Protein AF-A0A3M1D2X0-F1 (afdb_monomer_lite)

Sequence (77 aa):
MAELEPGSVSHTVLLYCVSEPGEWTAEDIVDDLPDLELREVRRAIDELAAAGLLHVNSTDSHLWPTRAGKDLFRKAV

Structure (mmCIF, N/CA/C/O backbone):
data_AF-A0A3M1D2X0-F1
#
_entry.id   AF-A0A3M1D2X0-F1
#
loop_
_atom_site.group_PDB
_atom_site.id
_atom_site.type_symbol
_atom_site.label_atom_id
_atom_site.label_alt_id
_atom_site.label_comp_id
_atom_site.label_asym_id
_atom_site.label_entity_id
_atom_site.label_seq_id
_atom_site.pdbx_PDB_ins_code
_atom_site.Cartn_x
_atom_site.Cartn_y
_atom_site.Cartn_z
_atom_site.occupancy
_atom_site.B_iso_or_equiv
_atom_site.auth_seq_id
_atom_site.auth_comp_id
_atom_site.auth_asym_id
_atom_site.auth_atom_id
_atom_site.pdbx_PDB_model_num
ATOM 1 N N . MET A 1 1 ? 6.624 -16.031 -8.359 1.00 50.59 1 MET A N 1
ATOM 2 C CA . MET A 1 1 ? 5.813 -14.800 -8.255 1.00 50.59 1 MET A CA 1
ATOM 3 C C . MET A 1 1 ? 5.372 -14.713 -6.811 1.00 50.59 1 MET A C 1
ATOM 5 O O . MET A 1 1 ? 4.913 -15.732 -6.318 1.00 50.59 1 MET A O 1
ATOM 9 N N . ALA A 1 2 ? 5.604 -13.593 -6.125 1.00 56.03 2 ALA A N 1
ATOM 10 C CA . ALA A 1 2 ? 5.099 -13.427 -4.766 1.00 56.03 2 ALA A CA 1
ATOM 11 C C . ALA A 1 2 ? 3.567 -13.374 -4.839 1.00 56.03 2 ALA A C 1
ATOM 13 O O . ALA A 1 2 ? 3.018 -12.544 -5.563 1.00 56.03 2 ALA A O 1
ATOM 14 N N . GLU A 1 3 ? 2.903 -14.319 -4.189 1.00 70.00 3 GLU A N 1
ATOM 15 C CA . GLU A 1 3 ? 1.451 -14.343 -4.066 1.00 70.00 3 GLU A CA 1
ATOM 16 C C . GLU A 1 3 ? 1.100 -13.456 -2.868 1.00 70.00 3 GLU A C 1
ATOM 18 O O . GLU A 1 3 ? 1.622 -13.659 -1.774 1.00 70.00 3 GLU A O 1
ATOM 23 N N . LEU A 1 4 ? 0.321 -12.399 -3.100 1.00 82.50 4 LEU A N 1
ATOM 24 C CA . LEU A 1 4 ? -0.119 -11.492 -2.042 1.00 82.50 4 LEU A CA 1
ATOM 25 C C . LEU A 1 4 ? -1.364 -12.084 -1.397 1.00 82.50 4 LEU A C 1
ATOM 27 O O . LEU A 1 4 ? -2.393 -12.220 -2.054 1.00 82.50 4 LEU A O 1
ATOM 31 N N . GLU A 1 5 ? -1.250 -12.445 -0.123 1.00 87.12 5 GLU A N 1
ATOM 32 C CA . GLU A 1 5 ? -2.345 -13.044 0.631 1.00 87.12 5 GLU A CA 1
ATOM 33 C C . GLU A 1 5 ? -3.482 -12.023 0.822 1.00 87.12 5 GLU A C 1
ATOM 35 O O . GLU A 1 5 ? -3.242 -10.951 1.396 1.00 87.12 5 GLU A O 1
ATOM 40 N N . PRO A 1 6 ? -4.714 -12.315 0.363 1.00 87.62 6 PRO A N 1
ATOM 41 C CA . PRO A 1 6 ? -5.861 -11.443 0.588 1.00 87.62 6 PRO A CA 1
ATOM 42 C C . PRO A 1 6 ? -6.086 -11.172 2.078 1.00 87.62 6 PRO A C 1
ATOM 44 O O . PRO A 1 6 ? -6.058 -12.082 2.899 1.00 87.62 6 PRO A O 1
ATOM 47 N N . GLY A 1 7 ? -6.316 -9.906 2.426 1.00 85.88 7 GLY A N 1
ATOM 48 C CA . GLY A 1 7 ? -6.507 -9.474 3.817 1.00 85.88 7 GLY A CA 1
ATOM 49 C C . GLY A 1 7 ? -5.215 -9.254 4.613 1.00 85.88 7 GLY A C 1
ATOM 50 O O . GLY A 1 7 ? -5.280 -8.744 5.727 1.00 85.88 7 GLY A O 1
ATOM 51 N N . SER A 1 8 ? -4.041 -9.568 4.053 1.00 93.06 8 SER A N 1
ATOM 52 C CA . SER A 1 8 ? -2.762 -9.138 4.633 1.00 93.06 8 SER A CA 1
ATOM 53 C C . SER A 1 8 ? -2.583 -7.616 4.550 1.00 93.06 8 SER A C 1
ATOM 55 O O . SER A 1 8 ? -3.166 -6.954 3.689 1.00 93.06 8 SER A O 1
ATOM 57 N N . VAL A 1 9 ? -1.708 -7.053 5.391 1.00 95.44 9 VAL A N 1
ATOM 58 C CA . VAL A 1 9 ? -1.383 -5.613 5.370 1.00 95.44 9 VAL A CA 1
ATOM 59 C C . VAL A 1 9 ? -0.877 -5.183 3.992 1.00 95.44 9 VAL A C 1
ATOM 61 O O . VAL A 1 9 ? -1.334 -4.182 3.451 1.00 95.44 9 VAL A O 1
ATOM 64 N N . SER A 1 10 ? 0.004 -5.971 3.373 1.00 94.94 10 SER A N 1
ATOM 65 C CA . SER A 1 10 ? 0.539 -5.681 2.039 1.00 94.94 10 SER A CA 1
ATOM 66 C C . SER A 1 10 ? -0.534 -5.733 0.950 1.00 94.94 10 SER A C 1
ATOM 68 O O . SER A 1 10 ? -0.509 -4.923 0.024 1.00 94.94 10 SER A O 1
ATOM 70 N N . HIS A 1 11 ? -1.515 -6.633 1.066 1.00 93.25 11 HIS A N 1
ATOM 71 C CA . HIS A 1 11 ? -2.669 -6.635 0.168 1.00 93.25 11 HIS A CA 1
ATOM 72 C C . HIS A 1 11 ? -3.511 -5.364 0.341 1.00 93.25 11 HIS A C 1
ATOM 74 O O . HIS A 1 11 ? -3.865 -4.723 -0.648 1.00 93.25 11 HIS A O 1
ATOM 80 N N . THR A 1 12 ? -3.777 -4.961 1.584 1.00 94.44 12 THR A N 1
ATOM 81 C CA . THR A 1 12 ? -4.532 -3.742 1.903 1.00 94.44 12 THR A CA 1
ATOM 82 C C . THR A 1 12 ? -3.830 -2.481 1.399 1.00 94.44 12 THR A C 1
ATOM 84 O O . THR A 1 12 ? -4.442 -1.690 0.688 1.00 94.44 12 THR A O 1
ATOM 87 N N . VAL A 1 13 ? -2.531 -2.318 1.666 1.00 95.62 13 VAL A N 1
ATOM 88 C CA . VAL A 1 13 ? -1.737 -1.179 1.170 1.00 95.62 13 VAL A CA 1
ATOM 89 C C . VAL A 1 13 ? -1.773 -1.100 -0.356 1.00 95.62 13 VAL A C 1
ATOM 91 O O . VAL A 1 13 ? -1.963 -0.022 -0.924 1.00 95.62 13 VAL A O 1
ATOM 94 N N . LEU A 1 14 ? -1.617 -2.238 -1.043 1.00 94.50 14 LEU A N 1
ATOM 95 C CA . LEU A 1 14 ? -1.672 -2.262 -2.501 1.00 94.50 14 LEU A CA 1
ATOM 96 C C . LEU A 1 14 ? -3.066 -1.881 -3.027 1.00 94.50 14 LEU A C 1
ATOM 98 O O . LEU A 1 14 ? -3.153 -1.207 -4.052 1.00 94.50 14 LEU A O 1
ATOM 102 N N . LEU A 1 15 ? -4.138 -2.264 -2.326 1.00 94.19 15 LEU A N 1
ATOM 103 C CA . LEU A 1 15 ? -5.512 -1.889 -2.666 1.00 94.19 15 LEU A CA 1
ATOM 104 C C . LEU A 1 15 ? -5.729 -0.371 -2.578 1.00 94.19 15 LEU A C 1
ATOM 106 O O . LEU A 1 15 ? -6.226 0.204 -3.546 1.00 94.19 15 LEU A O 1
ATOM 110 N N . TYR A 1 16 ? -5.301 0.286 -1.495 1.00 95.06 16 TYR A N 1
ATOM 111 C CA . TYR A 1 16 ? -5.352 1.754 -1.373 1.00 95.06 16 TYR A CA 1
ATOM 112 C C . TYR A 1 16 ? -4.585 2.427 -2.516 1.00 95.06 16 TYR A C 1
ATOM 114 O O . TYR A 1 16 ? -5.135 3.218 -3.283 1.00 95.06 16 TYR A O 1
ATOM 122 N N . CYS A 1 17 ? -3.330 2.013 -2.708 1.00 95.12 17 CYS A N 1
ATOM 123 C CA . CYS A 1 17 ? -2.441 2.566 -3.725 1.00 95.12 17 CYS A CA 1
ATOM 124 C C . CYS A 1 17 ? -2.998 2.430 -5.157 1.00 95.12 17 CYS A C 1
ATOM 126 O O . CYS A 1 17 ? -2.824 3.325 -5.984 1.00 95.12 17 CYS A O 1
ATOM 128 N N . VAL A 1 18 ? -3.663 1.314 -5.480 1.00 94.31 18 VAL A N 1
ATOM 129 C CA . VAL A 1 18 ? -4.260 1.088 -6.808 1.00 94.31 18 VAL A CA 1
ATOM 130 C C . VAL A 1 18 ? -5.586 1.826 -6.989 1.00 94.31 18 VAL A C 1
ATOM 132 O O . VAL A 1 18 ? -5.865 2.248 -8.115 1.00 94.31 18 VAL A O 1
ATOM 135 N N . SER A 1 19 ? -6.379 1.972 -5.925 1.00 92.88 19 SER A N 1
ATOM 136 C CA . SER A 1 19 ? -7.713 2.581 -5.986 1.00 92.88 19 SER A CA 1
ATOM 137 C C . SER A 1 19 ? -7.628 4.081 -6.251 1.00 92.88 19 SER A C 1
ATOM 139 O O . SER A 1 19 ? -8.241 4.552 -7.209 1.00 92.88 19 SER A O 1
ATOM 141 N N . GLU A 1 20 ? -6.793 4.800 -5.493 1.00 93.88 20 GLU A N 1
ATOM 142 C CA . GLU A 1 20 ? -6.567 6.240 -5.680 1.00 93.88 20 GLU A CA 1
ATOM 143 C C . GLU A 1 20 ? -5.053 6.549 -5.703 1.00 93.88 20 GLU A C 1
ATOM 145 O O . GLU A 1 20 ? -4.419 6.828 -4.683 1.00 93.88 20 GLU A O 1
ATOM 150 N N . PRO A 1 21 ? -4.417 6.426 -6.886 1.00 94.25 21 PRO A N 1
ATOM 151 C CA . PRO A 1 21 ? -2.983 6.642 -7.054 1.00 94.25 21 PRO A CA 1
ATOM 152 C C . PRO A 1 21 ? -2.531 8.046 -6.649 1.00 94.25 21 PRO A C 1
ATOM 154 O O . PRO A 1 21 ? -3.003 9.034 -7.209 1.00 94.25 21 PRO A O 1
ATOM 157 N N . GLY A 1 22 ? -1.533 8.123 -5.769 1.00 94.69 22 GLY A N 1
ATOM 158 C CA . GLY A 1 22 ? -0.948 9.386 -5.331 1.00 94.69 22 GLY A CA 1
ATOM 159 C C . GLY A 1 22 ? -1.772 10.148 -4.297 1.00 94.69 22 GLY A C 1
ATOM 160 O O . GLY A 1 22 ? -1.416 11.285 -4.019 1.00 94.69 22 GLY A O 1
ATOM 161 N N . GLU A 1 23 ? -2.832 9.549 -3.750 1.00 96.50 23 GLU A N 1
ATOM 162 C CA . GLU A 1 23 ? -3.653 10.136 -2.682 1.00 96.50 23 GLU A CA 1
ATOM 163 C C . GLU A 1 23 ? -3.172 9.733 -1.288 1.00 96.50 23 GLU A C 1
ATOM 165 O O . GLU A 1 23 ? -3.171 10.547 -0.376 1.00 96.50 23 GLU A O 1
ATOM 170 N N . TRP A 1 24 ? -2.693 8.500 -1.142 1.00 97.06 24 TRP A N 1
ATOM 171 C CA . TRP A 1 24 ? -2.434 7.911 0.168 1.00 97.06 24 TRP A CA 1
ATOM 172 C C . TRP A 1 24 ? -0.970 7.990 0.584 1.00 97.06 24 TRP A C 1
ATOM 174 O O . TRP A 1 24 ? -0.077 7.670 -0.209 1.00 97.06 24 TRP A O 1
ATOM 184 N N . THR A 1 25 ? -0.734 8.305 1.855 1.00 97.31 25 THR A N 1
ATOM 185 C CA . THR A 1 25 ? 0.515 8.060 2.590 1.00 97.31 25 THR A CA 1
ATOM 186 C C . THR A 1 25 ? 0.354 6.889 3.570 1.00 97.31 25 THR A C 1
ATOM 188 O O . THR A 1 25 ? -0.711 6.280 3.678 1.00 97.31 25 THR A O 1
ATOM 191 N N . ALA A 1 26 ? 1.425 6.523 4.284 1.00 96.88 26 ALA A N 1
ATOM 192 C CA . ALA A 1 26 ? 1.337 5.491 5.319 1.00 96.88 26 ALA A CA 1
ATOM 193 C C . ALA A 1 26 ? 0.465 5.947 6.501 1.00 96.88 26 ALA A C 1
ATOM 195 O O . ALA A 1 26 ? -0.234 5.134 7.098 1.00 96.88 26 ALA A O 1
ATOM 196 N N . GLU A 1 27 ? 0.536 7.234 6.833 1.00 96.62 27 GLU A N 1
ATOM 197 C CA . GLU A 1 27 ? -0.224 7.879 7.895 1.00 96.62 27 GLU A CA 1
ATOM 198 C C . GLU A 1 27 ? -1.722 7.887 7.574 1.00 96.62 27 GLU A C 1
ATOM 200 O O . GLU A 1 27 ? -2.502 7.435 8.406 1.00 96.62 27 GLU A O 1
ATOM 205 N N . ASP A 1 28 ? -2.104 8.262 6.349 1.00 96.69 28 ASP A N 1
ATOM 206 C CA . ASP A 1 28 ? -3.517 8.275 5.935 1.00 96.69 28 ASP A CA 1
ATOM 207 C C . ASP A 1 28 ? -4.151 6.876 6.026 1.00 96.69 28 ASP A C 1
ATOM 209 O O . ASP A 1 28 ? -5.264 6.716 6.517 1.00 96.69 28 ASP A O 1
ATOM 213 N N . ILE A 1 29 ? -3.415 5.832 5.615 1.00 95.75 29 ILE A N 1
ATOM 214 C CA . ILE A 1 29 ? -3.904 4.443 5.675 1.00 95.75 29 ILE A CA 1
ATOM 215 C C . ILE A 1 29 ? -4.154 3.998 7.123 1.00 95.75 29 ILE A C 1
ATOM 217 O O . ILE A 1 29 ? -5.088 3.241 7.377 1.00 95.75 29 ILE A O 1
ATOM 221 N N . VAL A 1 30 ? -3.316 4.424 8.072 1.00 96.31 30 VAL A N 1
ATOM 222 C CA . VAL A 1 30 ? -3.493 4.099 9.499 1.00 96.31 30 VAL A CA 1
ATOM 223 C C . VAL A 1 30 ? -4.652 4.885 10.100 1.00 96.31 30 VAL A C 1
ATOM 225 O O . VAL A 1 30 ? -5.395 4.332 10.910 1.00 96.31 30 VAL A O 1
ATOM 228 N N . ASP A 1 31 ? -4.827 6.143 9.697 1.00 96.25 31 ASP A N 1
ATOM 229 C CA . ASP A 1 31 ? -5.957 6.965 10.132 1.00 96.25 31 ASP A CA 1
ATOM 230 C C . ASP A 1 31 ? -7.299 6.351 9.680 1.00 96.25 31 ASP A C 1
ATOM 232 O O . ASP A 1 31 ? -8.256 6.331 10.460 1.00 96.25 31 ASP A O 1
ATOM 236 N N . ASP A 1 32 ? -7.348 5.760 8.480 1.00 95.62 32 ASP A N 1
ATOM 237 C CA . ASP A 1 32 ? -8.517 5.022 7.976 1.00 95.62 32 ASP A CA 1
ATOM 238 C C . ASP A 1 32 ? -8.670 3.614 8.585 1.00 95.62 32 ASP A C 1
ATOM 240 O O . ASP A 1 32 ? -9.785 3.091 8.692 1.00 95.62 32 ASP A O 1
ATOM 244 N N . LEU A 1 33 ? -7.565 2.979 8.992 1.00 93.56 33 LEU A N 1
ATOM 245 C CA . LEU A 1 33 ? -7.523 1.616 9.531 1.00 93.56 33 LEU A CA 1
ATOM 246 C C . LEU A 1 33 ? -6.874 1.596 10.925 1.00 93.56 33 LEU A C 1
ATOM 248 O O . LEU A 1 33 ? -5.742 1.126 11.070 1.00 93.56 33 LEU A O 1
ATOM 252 N N . PRO A 1 34 ? -7.599 2.025 11.977 1.00 87.75 34 PRO A N 1
ATOM 253 C CA . PRO A 1 34 ? -7.033 2.225 13.315 1.00 87.75 34 PRO A CA 1
ATOM 254 C C . PRO A 1 34 ? -6.549 0.937 14.001 1.00 87.75 34 PRO A C 1
ATOM 256 O O . PRO A 1 34 ? -5.838 1.005 15.003 1.00 87.75 34 PRO A O 1
ATOM 259 N N . ASP A 1 35 ? -6.923 -0.233 13.476 1.00 92.12 35 ASP A N 1
ATOM 260 C CA . ASP A 1 35 ? -6.454 -1.538 13.952 1.00 92.12 35 ASP A CA 1
ATOM 261 C C . ASP A 1 35 ? -5.062 -1.922 13.406 1.00 92.12 35 ASP A C 1
ATOM 263 O O . ASP A 1 35 ? -4.484 -2.913 13.854 1.00 92.12 35 ASP A O 1
ATOM 267 N N . LEU A 1 36 ? -4.517 -1.168 12.441 1.00 94.06 36 LEU A N 1
ATOM 268 C CA . LEU A 1 36 ? -3.176 -1.374 11.893 1.00 94.06 36 LEU A CA 1
ATOM 269 C C . LEU A 1 36 ? -2.162 -0.441 12.547 1.00 94.06 36 LEU A C 1
ATOM 271 O O . LEU A 1 36 ? -2.386 0.759 12.698 1.00 94.06 36 LEU A O 1
ATOM 275 N N . GLU A 1 37 ? -0.980 -0.964 12.864 1.00 96.50 37 GLU A N 1
ATOM 276 C CA . GLU A 1 37 ? 0.097 -0.113 13.348 1.00 96.50 37 GLU A CA 1
ATOM 277 C C . GLU A 1 37 ? 0.881 0.516 12.182 1.00 96.50 37 GLU A C 1
ATOM 279 O O . GLU A 1 37 ? 1.249 -0.151 11.212 1.00 96.50 37 GLU A O 1
ATOM 284 N N . LEU A 1 38 ? 1.277 1.788 12.325 1.00 97.00 38 LEU A N 1
ATOM 285 C CA . LEU A 1 38 ? 2.082 2.505 11.321 1.00 97.00 38 LEU A CA 1
ATOM 286 C C . LEU A 1 38 ? 3.362 1.763 10.914 1.00 97.00 38 LEU A C 1
ATOM 288 O O . LEU A 1 38 ? 3.781 1.818 9.756 1.00 97.00 38 LEU A O 1
ATOM 292 N 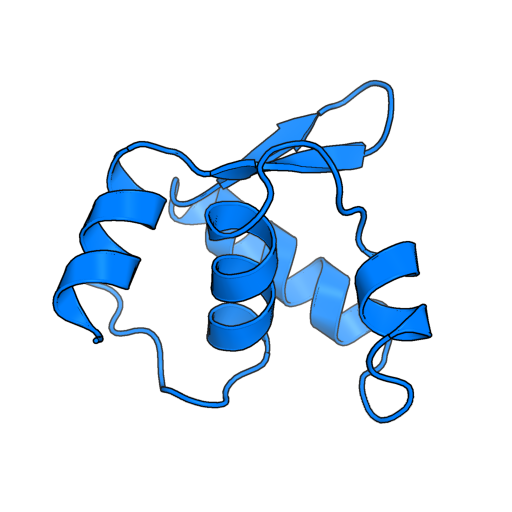N . ARG A 1 39 ? 3.991 1.034 11.844 1.00 97.50 39 ARG A N 1
ATOM 293 C CA . ARG A 1 39 ? 5.179 0.222 11.534 1.00 97.50 39 ARG A CA 1
ATOM 294 C C . ARG A 1 39 ? 4.870 -0.925 10.566 1.00 97.50 39 ARG A C 1
ATOM 296 O O . ARG A 1 39 ? 5.730 -1.277 9.765 1.00 97.50 39 ARG A O 1
ATOM 303 N N . GLU A 1 40 ? 3.678 -1.511 10.648 1.00 97.31 40 GLU A N 1
ATOM 304 C CA . GLU A 1 40 ? 3.257 -2.633 9.806 1.00 97.31 40 GLU A CA 1
ATOM 305 C C . GLU A 1 40 ? 2.942 -2.134 8.401 1.00 97.31 40 GLU A C 1
ATOM 307 O O . GLU A 1 40 ? 3.410 -2.720 7.426 1.00 97.31 40 GLU A O 1
ATOM 312 N N . VAL A 1 41 ? 2.250 -0.995 8.305 1.00 97.50 41 VAL A N 1
ATOM 313 C CA . VAL A 1 41 ? 1.965 -0.318 7.033 1.00 97.50 41 VAL A CA 1
ATOM 314 C C . VAL A 1 41 ? 3.260 0.091 6.328 1.00 97.50 41 VAL A C 1
ATOM 316 O O . VAL A 1 41 ? 3.456 -0.248 5.163 1.00 97.50 41 VAL A O 1
ATOM 319 N N . ARG A 1 42 ? 4.198 0.739 7.032 1.00 97.75 42 ARG A N 1
ATOM 320 C CA . ARG A 1 42 ? 5.502 1.120 6.456 1.00 97.75 42 ARG A CA 1
ATOM 321 C C . ARG A 1 42 ? 6.308 -0.087 5.989 1.00 97.75 42 ARG A C 1
ATOM 323 O O . ARG A 1 42 ? 6.837 -0.076 4.883 1.00 97.75 42 ARG A O 1
ATOM 330 N N . ARG A 1 43 ? 6.345 -1.154 6.792 1.00 97.75 43 ARG A N 1
ATOM 331 C CA . ARG A 1 43 ? 7.005 -2.403 6.401 1.00 97.75 43 ARG A CA 1
ATOM 332 C C . ARG A 1 43 ? 6.387 -2.991 5.129 1.00 97.75 43 ARG A C 1
ATOM 334 O O . ARG A 1 43 ? 7.121 -3.405 4.238 1.00 97.75 43 ARG A O 1
ATOM 341 N N . ALA A 1 44 ? 5.060 -3.015 5.033 1.00 96.88 44 ALA A N 1
ATOM 342 C CA . ALA A 1 44 ? 4.363 -3.490 3.845 1.00 96.88 44 ALA A CA 1
ATOM 343 C C . ALA A 1 44 ? 4.683 -2.634 2.607 1.00 96.88 44 ALA A C 1
ATOM 345 O O . ALA A 1 44 ? 4.947 -3.180 1.537 1.00 96.88 44 ALA A O 1
ATOM 346 N N . ILE A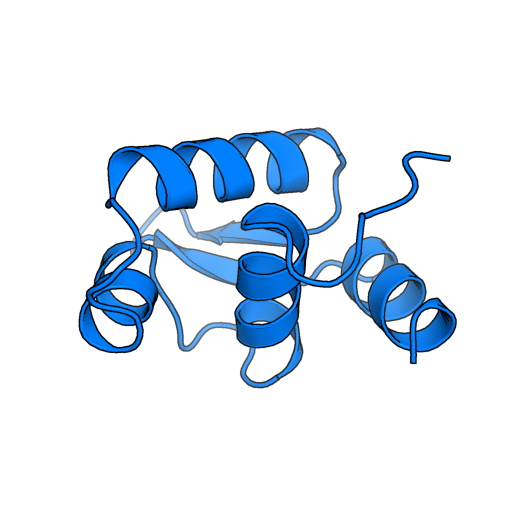 1 45 ? 4.722 -1.306 2.749 1.00 97.56 45 ILE A N 1
ATOM 347 C CA . ILE A 1 45 ? 5.131 -0.380 1.682 1.00 97.56 45 ILE A CA 1
ATOM 348 C C . ILE A 1 45 ? 6.548 -0.707 1.194 1.00 97.56 45 ILE A C 1
ATOM 350 O O . ILE A 1 45 ? 6.751 -0.842 -0.013 1.00 97.56 45 ILE A O 1
ATOM 354 N N . ASP A 1 46 ? 7.504 -0.892 2.108 1.00 97.06 46 ASP A N 1
ATOM 355 C CA . ASP A 1 46 ? 8.889 -1.235 1.765 1.00 97.06 46 ASP A CA 1
ATOM 356 C C . ASP A 1 46 ? 8.978 -2.580 1.025 1.00 97.06 46 ASP A C 1
ATOM 358 O O . ASP A 1 46 ? 9.663 -2.690 0.005 1.00 97.06 46 ASP A O 1
ATOM 362 N N . GLU A 1 47 ? 8.252 -3.600 1.494 1.00 95.88 47 GLU A N 1
ATOM 363 C CA . GLU A 1 47 ? 8.190 -4.921 0.855 1.00 95.88 47 GLU A CA 1
ATOM 364 C C . GLU A 1 47 ? 7.593 -4.838 -0.565 1.00 95.88 47 GLU A C 1
ATOM 366 O O . GLU A 1 47 ? 8.132 -5.424 -1.510 1.00 95.88 47 GLU A O 1
ATOM 371 N N . LEU A 1 48 ? 6.518 -4.065 -0.750 1.00 96.06 48 LEU A N 1
ATOM 372 C CA . LEU A 1 48 ? 5.872 -3.853 -2.050 1.00 96.06 48 LEU A CA 1
ATOM 373 C C . LEU A 1 48 ? 6.743 -3.025 -3.006 1.00 96.06 48 LEU A C 1
ATOM 375 O O . LEU A 1 48 ? 6.793 -3.321 -4.204 1.00 96.06 48 LEU A O 1
ATOM 379 N N . ALA A 1 49 ? 7.442 -2.009 -2.498 1.00 96.31 49 ALA A N 1
ATOM 380 C CA . ALA A 1 49 ? 8.378 -1.202 -3.272 1.00 96.31 49 ALA A CA 1
ATOM 381 C C . ALA A 1 49 ? 9.589 -2.034 -3.720 1.00 96.31 49 ALA A C 1
ATOM 383 O O . ALA A 1 49 ? 9.964 -1.996 -4.894 1.00 96.31 49 ALA A O 1
ATOM 384 N N . ALA A 1 50 ? 10.146 -2.859 -2.828 1.00 96.00 50 ALA A N 1
ATOM 385 C CA . ALA A 1 50 ? 11.223 -3.796 -3.150 1.00 96.00 50 ALA A CA 1
ATOM 386 C C . ALA A 1 50 ? 10.790 -4.846 -4.189 1.00 96.00 50 ALA A C 1
ATOM 388 O O . ALA A 1 50 ? 11.581 -5.236 -5.049 1.00 96.00 50 ALA A O 1
ATOM 389 N N . ALA A 1 51 ? 9.520 -5.262 -4.158 1.00 94.19 51 ALA A N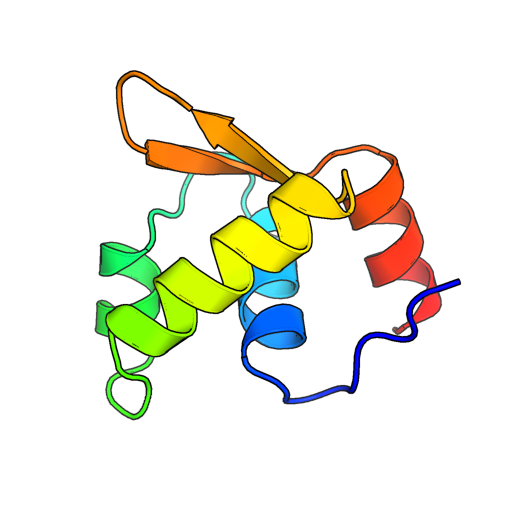 1
ATOM 390 C CA . ALA A 1 51 ? 8.917 -6.125 -5.173 1.00 94.19 51 ALA A CA 1
ATOM 391 C C . ALA A 1 51 ? 8.574 -5.393 -6.490 1.00 94.19 51 ALA A C 1
ATOM 393 O O . ALA A 1 51 ? 8.128 -6.029 -7.449 1.00 94.19 51 ALA A O 1
ATOM 394 N N . GLY A 1 52 ? 8.766 -4.071 -6.559 1.00 96.12 52 GLY A N 1
ATOM 395 C CA . GLY A 1 52 ? 8.466 -3.249 -7.731 1.00 96.12 52 GLY A CA 1
ATOM 396 C C . GLY A 1 52 ? 6.970 -3.083 -8.010 1.00 96.12 52 GLY A C 1
ATOM 397 O O . GLY A 1 52 ? 6.587 -2.836 -9.156 1.00 96.12 52 GLY A O 1
ATOM 398 N N . LEU A 1 53 ? 6.111 -3.248 -7.000 1.00 95.69 53 LEU A N 1
ATOM 399 C CA . LEU A 1 53 ? 4.650 -3.182 -7.128 1.00 95.69 53 LEU A CA 1
ATOM 400 C C . LEU A 1 53 ? 4.099 -1.769 -6.903 1.00 95.69 53 LEU A C 1
ATOM 402 O O . LEU A 1 53 ? 3.083 -1.405 -7.493 1.00 95.69 53 LEU A O 1
ATOM 406 N N . LEU A 1 54 ? 4.798 -0.945 -6.129 1.00 96.44 54 LEU A N 1
ATOM 407 C CA . LEU A 1 54 ? 4.493 0.473 -5.959 1.00 96.44 54 LEU A CA 1
ATOM 408 C C . LEU A 1 54 ? 5.773 1.309 -5.887 1.00 96.44 54 LEU A C 1
ATOM 410 O O . LEU A 1 54 ? 6.881 0.781 -5.805 1.00 96.44 54 LEU A O 1
ATOM 414 N N . HIS A 1 55 ? 5.601 2.620 -5.936 1.00 96.81 55 HIS A N 1
ATOM 415 C CA . HIS A 1 55 ? 6.619 3.635 -5.750 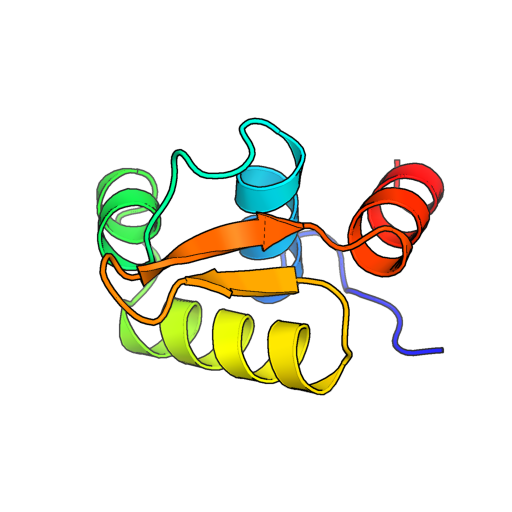1.00 96.81 55 HIS A CA 1
ATOM 416 C C . HIS A 1 55 ? 6.162 4.594 -4.653 1.00 96.81 55 HIS A C 1
ATOM 418 O O . HIS A 1 55 ? 5.004 5.005 -4.632 1.00 96.81 55 HIS A O 1
ATOM 424 N N . VAL A 1 56 ? 7.085 4.963 -3.771 1.00 97.19 56 VAL A N 1
ATOM 425 C CA . VAL A 1 56 ? 6.871 5.997 -2.758 1.00 97.19 56 VAL A CA 1
ATOM 426 C C . VAL A 1 56 ? 7.514 7.277 -3.266 1.00 97.19 56 VAL A C 1
ATOM 428 O O . VAL A 1 56 ? 8.713 7.287 -3.560 1.00 97.19 56 VAL A O 1
ATOM 431 N N . ASN A 1 57 ? 6.735 8.348 -3.378 1.00 95.88 57 ASN A N 1
ATOM 432 C CA . ASN A 1 57 ? 7.271 9.646 -3.755 1.00 95.88 57 ASN A CA 1
ATOM 433 C C . AS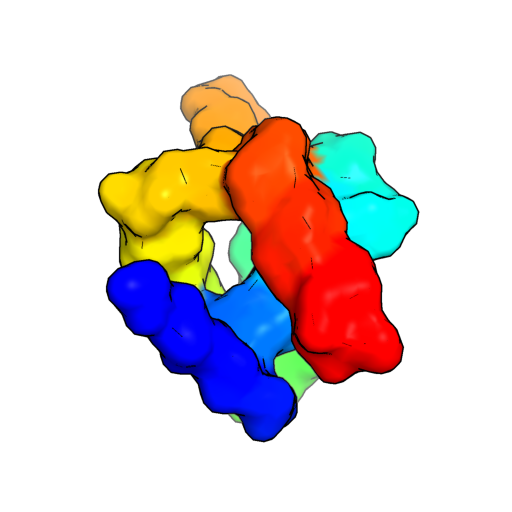N A 1 57 ? 8.217 10.156 -2.655 1.00 95.88 57 ASN A C 1
ATOM 435 O O . ASN A 1 57 ? 7.847 10.269 -1.491 1.00 95.88 57 ASN A O 1
ATOM 439 N N . SER A 1 58 ? 9.454 10.484 -3.025 1.00 92.88 58 SER A N 1
ATOM 440 C CA . SER A 1 58 ? 10.493 10.901 -2.077 1.00 92.88 58 SER A CA 1
ATOM 441 C C . SER A 1 58 ? 10.261 12.271 -1.431 1.00 92.88 58 SER A C 1
ATOM 443 O O . SER A 1 58 ? 10.953 12.611 -0.475 1.00 92.88 58 SER A O 1
ATOM 445 N N . THR A 1 59 ? 9.365 13.090 -1.983 1.00 95.06 59 THR A N 1
ATOM 446 C CA . THR A 1 59 ? 9.112 14.456 -1.504 1.00 95.06 59 THR A CA 1
ATOM 447 C C . THR A 1 59 ? 7.972 14.511 -0.495 1.00 95.06 59 THR A C 1
ATOM 449 O O . THR A 1 59 ? 8.083 15.226 0.496 1.00 95.06 59 THR A O 1
ATOM 452 N N . ASP A 1 60 ? 6.897 13.765 -0.738 1.00 94.62 60 ASP A N 1
ATOM 453 C CA . ASP A 1 60 ? 5.646 13.853 0.024 1.00 94.62 60 ASP A CA 1
ATOM 454 C C . ASP A 1 60 ? 5.151 12.492 0.544 1.00 94.62 60 ASP A C 1
ATOM 456 O O . ASP A 1 60 ? 4.104 12.430 1.173 1.00 94.62 60 ASP A O 1
ATOM 460 N N . SER A 1 61 ? 5.901 11.409 0.313 1.00 95.31 61 SER A N 1
ATOM 461 C CA . SER A 1 61 ? 5.582 10.032 0.726 1.00 95.31 61 SER A CA 1
ATOM 462 C C . SER A 1 61 ? 4.308 9.429 0.123 1.00 95.31 61 SER A C 1
ATOM 464 O O . SER A 1 61 ? 3.919 8.331 0.525 1.00 95.31 61 SER A O 1
ATOM 466 N N . HIS A 1 62 ? 3.683 10.080 -0.864 1.00 97.69 62 HIS A N 1
ATOM 467 C CA . HIS A 1 62 ? 2.470 9.549 -1.483 1.00 97.69 62 HIS A CA 1
ATOM 468 C C . HIS A 1 62 ? 2.777 8.308 -2.327 1.00 97.69 62 HIS A C 1
ATOM 470 O O . HIS A 1 62 ? 3.819 8.202 -2.992 1.00 97.69 62 HIS A O 1
ATOM 476 N N . LEU A 1 63 ? 1.844 7.359 -2.306 1.00 97.50 63 LEU A N 1
ATOM 477 C CA . LEU A 1 63 ? 2.004 6.034 -2.891 1.00 97.50 63 LEU A CA 1
ATOM 478 C C . LEU A 1 63 ? 1.466 5.979 -4.322 1.00 97.50 63 LEU A C 1
ATOM 480 O O . LEU A 1 63 ? 0.302 6.273 -4.590 1.00 97.50 63 LEU A O 1
ATOM 484 N N . TRP A 1 64 ? 2.298 5.507 -5.246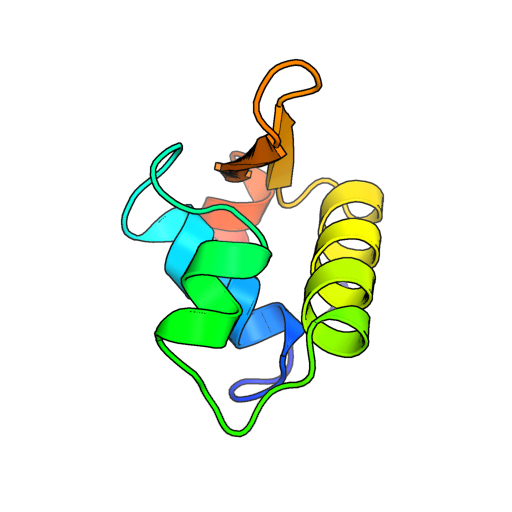 1.00 97.62 64 TRP A N 1
ATOM 485 C CA . TRP A 1 64 ? 1.961 5.345 -6.657 1.00 97.62 64 TRP A CA 1
ATOM 486 C C . TRP A 1 64 ? 2.105 3.885 -7.095 1.00 97.62 64 TRP A C 1
ATOM 488 O O . TRP A 1 64 ? 3.192 3.318 -6.996 1.00 97.62 64 TRP A O 1
ATOM 498 N N . PRO A 1 65 ? 1.067 3.252 -7.655 1.00 96.19 65 PRO A N 1
ATOM 499 C CA . PRO A 1 65 ? 1.142 1.863 -8.074 1.00 96.19 65 PRO A CA 1
ATOM 500 C C . PRO A 1 65 ? 1.935 1.751 -9.378 1.00 96.19 65 PRO A C 1
ATOM 502 O O . PRO A 1 65 ? 1.720 2.511 -10.331 1.00 96.19 65 PRO A O 1
ATOM 505 N N . THR A 1 66 ? 2.806 0.748 -9.480 1.00 96.44 66 THR A N 1
ATOM 506 C CA . THR A 1 66 ? 3.449 0.429 -10.759 1.00 96.44 66 THR A CA 1
ATOM 507 C C . THR A 1 66 ? 2.486 -0.335 -11.666 1.00 96.44 66 THR A C 1
ATOM 509 O O . THR A 1 66 ? 1.420 -0.801 -11.254 1.00 96.44 66 THR A O 1
ATOM 512 N N . ARG A 1 67 ? 2.872 -0.529 -12.932 1.00 95.06 67 ARG A N 1
ATOM 513 C CA . ARG A 1 67 ? 2.133 -1.428 -13.830 1.00 95.06 67 ARG A CA 1
ATOM 514 C C . ARG A 1 67 ? 2.035 -2.847 -13.258 1.00 95.06 67 ARG A C 1
ATOM 516 O O . ARG A 1 67 ? 0.969 -3.444 -13.336 1.00 95.06 67 ARG A O 1
ATOM 523 N N . ALA A 1 68 ? 3.117 -3.349 -12.660 1.00 93.12 68 ALA A N 1
ATOM 524 C CA . ALA A 1 68 ? 3.143 -4.677 -12.056 1.00 93.12 68 ALA A CA 1
ATOM 525 C C . ALA A 1 68 ? 2.194 -4.772 -10.850 1.00 93.12 68 ALA A C 1
ATOM 527 O O . ALA A 1 68 ? 1.460 -5.750 -10.751 1.00 93.12 68 ALA A O 1
ATOM 528 N N . GLY A 1 69 ? 2.141 -3.740 -9.997 1.00 93.25 69 GLY A N 1
ATOM 529 C CA . GLY A 1 69 ? 1.182 -3.668 -8.889 1.00 93.25 69 GLY A CA 1
ATOM 530 C C . GLY A 1 69 ? -0.270 -3.696 -9.359 1.00 93.25 69 GLY A C 1
ATOM 531 O O . GLY A 1 69 ? -1.058 -4.505 -8.875 1.00 93.25 69 GLY A O 1
ATOM 532 N N . LYS A 1 70 ? -0.608 -2.889 -10.375 1.00 93.12 70 LYS A N 1
ATOM 533 C CA . LYS A 1 70 ? -1.954 -2.881 -10.980 1.00 93.12 70 LYS A CA 1
ATOM 534 C C . LYS A 1 70 ? -2.330 -4.235 -11.579 1.00 93.12 70 LYS A C 1
ATOM 536 O O . LYS A 1 70 ? -3.457 -4.692 -11.412 1.00 93.12 70 LYS A O 1
ATOM 541 N N . ASP A 1 71 ? -1.405 -4.865 -12.300 1.00 91.69 71 ASP A N 1
ATOM 542 C CA . ASP A 1 71 ? -1.653 -6.156 -12.945 1.00 91.69 71 ASP A CA 1
ATOM 543 C C . ASP A 1 71 ? -1.777 -7.294 -11.925 1.00 91.69 71 ASP A C 1
ATOM 545 O O . ASP A 1 71 ? -2.545 -8.229 -12.148 1.00 91.69 71 ASP A O 1
ATOM 549 N N . LEU A 1 72 ? -1.049 -7.218 -10.808 1.00 87.69 72 LEU A N 1
ATOM 550 C CA . LEU A 1 72 ? -1.166 -8.170 -9.711 1.00 87.69 72 LEU A CA 1
ATOM 551 C C . LEU A 1 72 ? -2.505 -8.015 -8.982 1.00 87.69 72 LEU A C 1
ATOM 553 O O . LEU A 1 72 ? -3.187 -9.015 -8.776 1.00 87.69 72 LEU A O 1
ATOM 557 N N . PHE A 1 73 ? -2.927 -6.779 -8.706 1.00 83.25 73 PHE A N 1
ATOM 558 C CA . PHE A 1 73 ? -4.247 -6.500 -8.141 1.00 83.25 73 PHE A CA 1
ATOM 559 C C . PHE A 1 73 ? -5.371 -7.057 -9.026 1.00 83.25 73 PHE A C 1
ATOM 561 O O . PHE A 1 73 ? -6.191 -7.836 -8.565 1.00 83.25 73 PHE A O 1
ATOM 568 N N . ARG A 1 74 ? -5.357 -6.770 -10.336 1.00 82.06 74 ARG A N 1
ATOM 569 C CA . ARG A 1 74 ? -6.382 -7.255 -11.287 1.00 82.06 74 ARG A CA 1
ATOM 570 C C . ARG A 1 74 ? -6.515 -8.774 -11.388 1.00 82.06 74 ARG A C 1
ATOM 572 O O . ARG A 1 74 ? -7.539 -9.240 -11.866 1.00 82.06 74 ARG A O 1
ATOM 579 N N . LYS A 1 75 ? -5.470 -9.531 -11.052 1.00 73.12 75 LYS A N 1
ATOM 580 C CA . LYS A 1 75 ? -5.494 -11.002 -11.074 1.00 73.12 75 LYS A CA 1
ATOM 581 C C . LYS A 1 75 ? -5.979 -11.606 -9.757 1.00 73.12 75 LYS A C 1
ATOM 583 O O . LYS A 1 75 ? -6.278 -12.794 -9.737 1.00 73.12 75 LYS A O 1
ATOM 588 N N . ALA A 1 76 ? -5.983 -10.814 -8.687 1.00 61.62 76 ALA A N 1
ATOM 589 C CA . ALA A 1 76 ? -6.407 -11.219 -7.353 1.00 61.62 76 ALA A CA 1
ATOM 590 C C . ALA A 1 76 ? -7.901 -10.943 -7.084 1.00 61.62 76 ALA A C 1
ATOM 592 O O . ALA A 1 76 ? -8.422 -11.447 -6.092 1.00 61.62 76 ALA A O 1
ATOM 593 N N . VAL A 1 77 ? -8.568 -10.166 -7.953 1.00 55.53 77 VAL A N 1
ATOM 594 C CA . VAL A 1 77 ? -10.016 -9.873 -7.922 1.00 55.53 77 VAL A CA 1
ATOM 595 C C . VAL A 1 77 ? -10.788 -10.814 -8.842 1.00 55.53 77 VAL A C 1
ATOM 597 O O . VAL A 1 77 ? -10.296 -11.064 -9.966 1.00 55.53 77 VAL A O 1
#

Secondary structure (DSSP, 8-state):
-----TTSHHHHHHHHHHHSTTT--HHHHHHH-TTS-HHHHHHHHHHHHHTTSEEE-TTT--EEE-HHHHHHHHHH-

Radius of gyration: 11.18 Å; chains: 1; bounding box: 21×29×28 Å

Foldseek 3Di:
DDQDDPPALLNQLLVVCLVDPQPDALVRSCVVVVVDDSVRNVVSLVVCVVVVQWDQDPPPRGIHGDPNSNVSNVVVD

pLDDT: mean 91.82, std 9.82, range [50.59, 97.75]